Protein AF-A0A7S4PVB9-F1 (afdb_monomer)

Radius of gyration: 17.22 Å; Cα contacts (8 Å, |Δi|>4): 189; chains: 1; bounding box: 49×26×50 Å

Structure (mmCIF, N/CA/C/O backbone):
data_AF-A0A7S4PVB9-F1
#
_entry.id   AF-A0A7S4PVB9-F1
#
loop_
_atom_site.group_PDB
_atom_site.id
_atom_site.type_symbol
_atom_site.label_atom_id
_atom_site.label_alt_id
_atom_site.label_comp_id
_atom_site.label_asym_id
_atom_site.label_entity_id
_atom_site.label_seq_id
_atom_site.pdbx_PDB_ins_code
_atom_site.Cartn_x
_atom_site.Cartn_y
_atom_site.Cartn_z
_atom_site.occupancy
_atom_site.B_iso_or_equiv
_atom_site.auth_seq_id
_atom_site.auth_comp_id
_atom_site.auth_asym_id
_atom_site.auth_atom_id
_atom_site.pdbx_PDB_model_num
ATOM 1 N N . GLU A 1 1 ? 9.090 -2.262 23.159 1.00 66.94 1 GLU A N 1
ATOM 2 C CA . GLU A 1 1 ? 7.659 -2.465 22.851 1.00 66.94 1 GLU A CA 1
ATOM 3 C C . GLU A 1 1 ? 6.839 -1.479 23.671 1.00 66.94 1 GLU A C 1
ATOM 5 O O . GLU A 1 1 ? 7.289 -1.099 24.750 1.00 66.94 1 GLU A O 1
ATOM 10 N N . ALA A 1 2 ? 5.718 -0.982 23.140 1.00 75.19 2 ALA A N 1
ATOM 11 C CA . ALA A 1 2 ? 4.830 -0.106 23.904 1.00 75.19 2 ALA A CA 1
ATOM 12 C C . ALA A 1 2 ? 4.108 -0.923 24.995 1.00 75.19 2 ALA A C 1
ATOM 14 O O . ALA A 1 2 ? 3.799 -2.087 24.744 1.00 75.19 2 ALA A O 1
ATOM 15 N N . PRO A 1 3 ? 3.825 -0.360 26.186 1.00 89.56 3 PRO A N 1
ATOM 16 C CA . PRO A 1 3 ? 3.082 -1.080 27.217 1.00 89.56 3 PRO A CA 1
ATOM 17 C C . PRO A 1 3 ? 1.695 -1.497 26.713 1.00 89.56 3 PRO A C 1
ATOM 19 O O . PRO A 1 3 ? 0.979 -0.676 26.142 1.00 89.56 3 PRO A O 1
ATOM 22 N N . GLU A 1 4 ? 1.284 -2.739 26.966 1.00 87.88 4 GLU A N 1
ATOM 23 C CA . GLU A 1 4 ? -0.022 -3.256 26.526 1.00 87.88 4 GLU A CA 1
ATOM 24 C C . GLU A 1 4 ? -1.188 -2.401 27.050 1.00 87.88 4 GLU A C 1
ATOM 26 O O . GLU A 1 4 ? -2.106 -2.060 26.307 1.00 87.88 4 GLU A O 1
ATOM 31 N N . SER A 1 5 ? -1.097 -1.943 28.302 1.00 91.62 5 SER A N 1
ATOM 32 C CA . SER A 1 5 ? -2.077 -1.038 28.911 1.00 91.62 5 SER A CA 1
ATOM 33 C C . SER A 1 5 ? -2.192 0.304 28.183 1.00 91.62 5 SER A C 1
ATOM 35 O O . SER A 1 5 ? -3.280 0.871 28.098 1.00 91.62 5 SER A O 1
ATOM 37 N N . PHE A 1 6 ? -1.088 0.808 27.623 1.00 90.62 6 PHE A N 1
ATOM 38 C CA . PHE A 1 6 ? -1.096 2.022 26.812 1.00 90.62 6 PHE A CA 1
ATOM 39 C C . PHE A 1 6 ? -1.793 1.780 25.468 1.00 90.62 6 PHE A C 1
ATOM 41 O O . PHE A 1 6 ? -2.625 2.589 25.064 1.00 90.62 6 PHE A O 1
ATOM 48 N N . VAL A 1 7 ? -1.504 0.654 24.806 1.00 91.12 7 VAL A N 1
ATOM 49 C CA . VAL A 1 7 ? -2.141 0.274 23.533 1.00 91.12 7 VAL A CA 1
ATOM 50 C C . VAL A 1 7 ? -3.651 0.084 23.709 1.00 91.12 7 VAL A C 1
ATOM 52 O O . VAL A 1 7 ? -4.426 0.637 22.931 1.00 91.12 7 VAL A O 1
ATOM 55 N N . GLN A 1 8 ? -4.080 -0.615 24.763 1.00 90.50 8 GLN A N 1
ATOM 56 C CA . GLN A 1 8 ? -5.498 -0.819 25.076 1.00 90.50 8 GLN A CA 1
ATOM 57 C C . GLN A 1 8 ? -6.216 0.505 25.369 1.00 90.50 8 GLN A C 1
ATOM 59 O O . GLN A 1 8 ? -7.283 0.766 24.814 1.00 90.50 8 GLN A O 1
ATOM 64 N N . ALA A 1 9 ? -5.625 1.378 26.194 1.00 92.94 9 ALA A N 1
ATOM 65 C CA . ALA A 1 9 ? -6.212 2.683 26.495 1.00 92.94 9 ALA A CA 1
ATOM 66 C C . ALA A 1 9 ? -6.353 3.552 25.234 1.00 92.94 9 ALA A C 1
ATOM 68 O O . ALA A 1 9 ? -7.397 4.174 25.023 1.00 92.94 9 ALA A O 1
ATOM 69 N N . LEU A 1 10 ? -5.329 3.557 24.373 1.00 92.44 10 LEU A N 1
ATOM 70 C CA . LEU A 1 10 ? -5.355 4.294 23.113 1.00 92.44 10 LEU A CA 1
ATOM 71 C C . LEU A 1 10 ? -6.398 3.725 22.144 1.00 92.44 10 LEU A C 1
ATOM 73 O O . LEU A 1 10 ? -7.098 4.503 21.501 1.00 92.44 10 LEU A O 1
ATOM 77 N N . SER A 1 11 ? -6.536 2.398 22.066 1.00 93.75 11 SER A N 1
ATOM 78 C CA . SER A 1 11 ? -7.567 1.740 21.255 1.00 93.75 11 SER A CA 1
ATOM 79 C C . SER A 1 11 ? -8.979 2.155 21.669 1.00 93.75 11 SER A C 1
ATOM 81 O O . SER A 1 11 ? -9.766 2.591 20.823 1.00 93.75 11 SER A O 1
ATOM 83 N N . MET A 1 12 ? -9.300 2.078 22.966 1.00 93.38 12 MET A N 1
ATOM 84 C CA . MET A 1 12 ? -10.628 2.451 23.466 1.00 93.38 12 MET A CA 1
ATOM 85 C C . MET A 1 12 ? -10.943 3.920 23.170 1.00 93.38 12 MET A C 1
ATOM 87 O O . MET A 1 12 ? -12.024 4.239 22.670 1.00 93.38 12 MET A O 1
ATOM 91 N N . GLU A 1 13 ? -9.985 4.811 23.441 1.00 94.25 13 GLU A N 1
ATOM 92 C CA . GLU A 1 13 ? -10.142 6.247 23.213 1.00 94.25 13 GLU A CA 1
ATOM 93 C C . GLU A 1 13 ? -10.304 6.567 21.721 1.00 94.25 13 GLU A C 1
ATOM 95 O O . GLU A 1 13 ? -11.198 7.324 21.334 1.00 94.25 13 GLU A O 1
ATOM 100 N N . ALA A 1 14 ? -9.474 5.961 20.865 1.00 94.56 14 ALA A N 1
ATOM 101 C CA . ALA A 1 14 ? -9.548 6.144 19.423 1.00 94.56 14 ALA A CA 1
ATOM 102 C C . ALA A 1 14 ? -10.883 5.631 18.873 1.00 94.56 14 ALA A C 1
ATOM 104 O O . ALA A 1 14 ? -11.556 6.369 18.155 1.00 94.56 14 ALA A O 1
ATOM 105 N N . THR A 1 15 ? -11.310 4.427 19.270 1.00 94.94 15 THR A N 1
ATOM 106 C CA . THR A 1 15 ? -12.583 3.810 18.856 1.00 94.94 15 THR A CA 1
ATOM 107 C C . THR A 1 15 ? -13.780 4.700 19.194 1.00 94.94 15 THR A C 1
ATOM 109 O O . THR A 1 15 ? -14.679 4.862 18.368 1.00 94.94 15 THR A O 1
ATOM 112 N N . GLY A 1 16 ? -13.773 5.349 20.365 1.00 94.19 16 GLY A N 1
ATOM 113 C CA . GLY A 1 16 ? -14.823 6.285 20.777 1.00 94.19 16 GLY A CA 1
ATOM 114 C C . GLY A 1 16 ? -14.870 7.595 19.979 1.00 94.19 16 GLY A C 1
ATOM 115 O O . GLY A 1 16 ? -15.863 8.319 20.052 1.00 94.19 16 GLY A O 1
ATOM 116 N N . ARG A 1 17 ? -13.821 7.914 19.209 1.00 95.44 17 ARG A N 1
ATOM 117 C CA . ARG A 1 17 ? -13.668 9.203 18.515 1.00 95.44 17 ARG A CA 1
ATOM 118 C C . ARG A 1 17 ? -13.360 9.102 17.025 1.00 95.44 17 ARG A C 1
ATOM 120 O O . ARG A 1 17 ? -13.123 10.135 16.411 1.00 95.44 17 ARG A O 1
ATOM 127 N N . LEU A 1 18 ? -13.389 7.921 16.407 1.00 95.44 18 LEU A N 1
ATOM 128 C CA . LEU A 1 18 ? -12.954 7.742 15.010 1.00 95.44 18 LEU A CA 1
ATOM 129 C C . LEU A 1 18 ? -13.591 8.735 14.021 1.00 95.44 18 LEU A C 1
ATOM 131 O O . LEU A 1 18 ? -12.894 9.269 13.159 1.00 95.44 18 LEU A O 1
ATOM 135 N N . GLY A 1 19 ? -14.875 9.067 14.194 1.00 94.00 19 GLY A N 1
ATOM 136 C CA . GLY A 1 19 ? -15.575 10.032 13.338 1.00 94.00 19 GLY A CA 1
ATOM 137 C C . GLY A 1 19 ? -14.992 11.456 13.361 1.00 94.00 19 GLY A C 1
ATOM 138 O O . GLY A 1 19 ? -15.157 12.201 12.393 1.00 94.00 19 GLY A O 1
ATOM 139 N N . SER A 1 20 ? -14.269 11.842 14.421 1.00 95.44 20 SER A N 1
ATOM 140 C CA . SER A 1 20 ? -13.602 13.149 14.508 1.00 95.44 20 SER A CA 1
ATOM 141 C C . SER A 1 20 ? -12.225 13.184 13.843 1.00 95.44 20 SER A C 1
ATOM 143 O O . SER A 1 20 ? -11.637 14.257 13.722 1.00 95.44 20 SER A O 1
ATOM 145 N N . PHE A 1 21 ? -11.676 12.040 13.425 1.00 96.19 21 PHE A N 1
ATOM 146 C CA . PHE A 1 21 ? -10.362 11.994 12.789 1.00 96.19 21 PHE A CA 1
ATOM 147 C C . PHE A 1 21 ? -10.456 12.485 11.336 1.00 96.19 21 PHE A C 1
ATOM 149 O O . PHE A 1 21 ? -11.439 12.259 10.620 1.00 96.19 21 PHE A O 1
ATOM 156 N N . SER A 1 22 ? -9.401 13.153 10.868 1.00 96.25 22 SER A N 1
ATOM 157 C CA . SER A 1 22 ? -9.202 13.388 9.434 1.00 96.25 22 SER A CA 1
ATOM 158 C C . SER A 1 22 ? -8.809 12.082 8.734 1.00 96.25 22 SER A C 1
ATOM 160 O O . SER A 1 22 ? -8.322 11.153 9.384 1.00 96.25 22 SER A O 1
ATOM 162 N N . GLY A 1 23 ? -8.943 12.011 7.403 1.00 94.75 23 GLY A N 1
ATOM 163 C CA . GLY A 1 23 ? -8.443 10.856 6.645 1.00 94.75 23 GLY A CA 1
ATOM 164 C C . GLY A 1 23 ? -6.962 10.560 6.932 1.00 94.75 23 GLY A C 1
ATOM 165 O O . GLY A 1 23 ? -6.587 9.413 7.160 1.00 94.75 23 GLY A O 1
ATOM 166 N N . GLN A 1 24 ? -6.127 11.600 7.026 1.00 95.44 24 GLN A N 1
ATOM 167 C CA . GLN A 1 24 ? -4.701 11.464 7.359 1.00 95.44 24 GLN A CA 1
ATOM 168 C C . GLN A 1 24 ? -4.462 10.954 8.787 1.00 95.44 24 GLN A C 1
ATOM 170 O O . GLN A 1 24 ? -3.554 1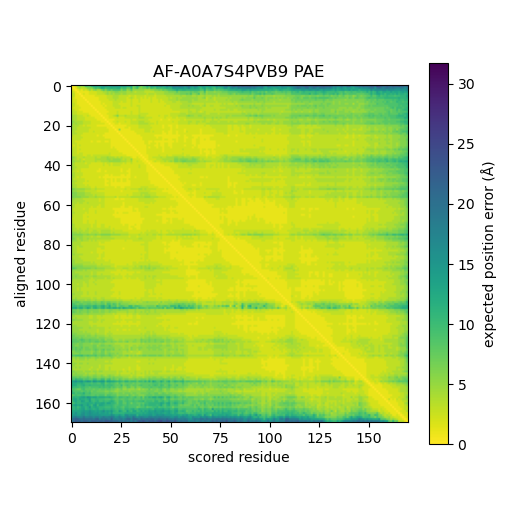0.150 9.011 1.00 95.44 24 GLN A O 1
ATOM 175 N N . GLY A 1 25 ? -5.295 11.380 9.742 1.00 96.12 25 GLY A N 1
ATOM 176 C CA . GLY A 1 25 ? -5.267 10.866 11.111 1.00 96.12 25 GLY A CA 1
ATOM 177 C C . GLY A 1 25 ? -5.570 9.369 11.158 1.00 96.12 25 GLY A C 1
ATOM 178 O O . GLY A 1 25 ? -4.834 8.614 11.786 1.00 96.12 25 GLY A O 1
ATOM 179 N N . LEU A 1 26 ? -6.595 8.925 10.427 1.00 97.12 26 LEU A N 1
ATOM 180 C CA . LEU A 1 26 ? -6.961 7.508 10.325 1.00 97.12 26 LEU A CA 1
ATOM 181 C C . LEU A 1 26 ? -5.892 6.672 9.604 1.00 97.12 26 LEU A C 1
ATOM 183 O O . LEU A 1 26 ? -5.588 5.562 10.032 1.00 97.12 26 LEU A O 1
ATOM 187 N N . SER A 1 27 ? -5.288 7.211 8.539 1.00 97.38 27 SER A N 1
ATOM 188 C CA . SER A 1 27 ? -4.178 6.566 7.823 1.00 97.38 27 SER A CA 1
ATOM 189 C C . SER A 1 27 ? -2.966 6.355 8.735 1.00 97.38 27 SER A C 1
ATOM 191 O O . SER A 1 27 ? -2.404 5.262 8.783 1.00 97.38 27 SER A O 1
ATOM 193 N N . SER A 1 28 ? -2.606 7.376 9.518 1.00 96.50 28 SER A N 1
ATOM 194 C CA . SER A 1 28 ? -1.531 7.278 10.513 1.00 96.50 28 SER A CA 1
ATOM 195 C C . SER A 1 28 ? -1.854 6.258 11.608 1.00 96.50 28 SER A C 1
ATOM 197 O O . SER A 1 28 ? -0.976 5.505 12.020 1.00 96.50 28 SER A O 1
ATOM 199 N N . LEU A 1 29 ? -3.114 6.206 12.052 1.00 96.00 29 LEU A N 1
ATOM 200 C CA . LEU A 1 29 ? -3.568 5.288 13.093 1.00 96.00 29 LEU A CA 1
ATOM 201 C C . LEU A 1 29 ? -3.457 3.821 12.654 1.00 96.00 29 LEU A C 1
ATOM 203 O O . LEU A 1 29 ? -2.833 3.024 13.351 1.00 96.00 29 LEU A O 1
ATOM 207 N N . VAL A 1 30 ? -3.991 3.468 11.477 1.00 96.31 30 VAL A N 1
ATOM 208 C CA . VAL A 1 30 ? -3.904 2.086 10.969 1.00 96.31 30 VAL A CA 1
ATOM 209 C C . VAL A 1 30 ? -2.458 1.684 10.666 1.00 96.31 30 VAL A C 1
ATOM 211 O O . VAL A 1 30 ? -2.059 0.556 10.945 1.00 96.31 30 VAL A O 1
ATOM 214 N N . TRP A 1 31 ? -1.639 2.617 10.169 1.00 96.38 31 TRP A N 1
ATOM 215 C CA . TRP A 1 31 ? -0.211 2.383 9.954 1.00 96.38 31 TRP A CA 1
ATOM 216 C C . TRP A 1 31 ? 0.535 2.105 11.265 1.00 96.38 31 TRP A C 1
ATOM 218 O O . TRP A 1 31 ? 1.370 1.200 11.314 1.00 96.38 31 TRP A O 1
ATOM 228 N N . ALA A 1 32 ? 0.219 2.839 12.336 1.00 95.12 32 ALA A N 1
ATOM 229 C CA . ALA A 1 32 ? 0.811 2.618 13.650 1.00 95.12 32 ALA A CA 1
ATOM 230 C C . ALA A 1 32 ? 0.442 1.235 14.211 1.00 95.12 32 ALA A C 1
ATOM 232 O O . ALA A 1 32 ? 1.332 0.518 14.661 1.00 95.12 32 ALA A O 1
ATOM 233 N N . TRP A 1 33 ? -0.827 0.822 14.112 1.00 94.38 33 TRP A N 1
ATOM 234 C CA . TRP A 1 33 ? -1.267 -0.514 14.546 1.00 94.38 33 TRP A CA 1
ATOM 235 C C . TRP A 1 33 ? -0.582 -1.636 13.767 1.00 94.38 33 TRP A C 1
ATOM 237 O O . TRP A 1 33 ? -0.071 -2.581 14.366 1.00 94.38 33 TRP A O 1
ATOM 247 N N . ALA A 1 34 ? -0.482 -1.487 12.443 1.00 95.19 34 ALA A N 1
ATOM 248 C CA . ALA A 1 34 ? 0.256 -2.416 11.594 1.00 95.19 34 ALA A CA 1
ATOM 249 C C . ALA A 1 34 ? 1.744 -2.492 11.968 1.00 95.19 34 ALA A C 1
ATOM 251 O O . ALA A 1 34 ? 2.314 -3.576 12.035 1.00 95.19 34 ALA A O 1
ATOM 252 N N . THR A 1 35 ? 2.374 -1.350 12.254 1.00 95.00 35 THR A N 1
ATOM 253 C CA . THR A 1 35 ? 3.795 -1.288 12.634 1.00 95.00 35 THR A CA 1
ATOM 254 C C . THR A 1 35 ? 4.050 -1.925 13.997 1.00 95.00 35 THR A C 1
ATOM 256 O O . THR A 1 35 ? 5.059 -2.600 14.184 1.00 95.00 35 THR A O 1
ATOM 259 N N . LEU A 1 36 ? 3.130 -1.736 14.944 1.00 92.38 36 LEU A N 1
ATOM 260 C CA . LEU A 1 36 ? 3.203 -2.335 16.275 1.00 92.38 36 LEU A CA 1
ATOM 261 C C . LEU A 1 36 ? 2.796 -3.817 16.291 1.00 92.38 36 LEU A C 1
ATOM 263 O O . LEU A 1 36 ? 2.957 -4.455 17.325 1.00 92.38 36 LEU A O 1
ATOM 267 N N . SER A 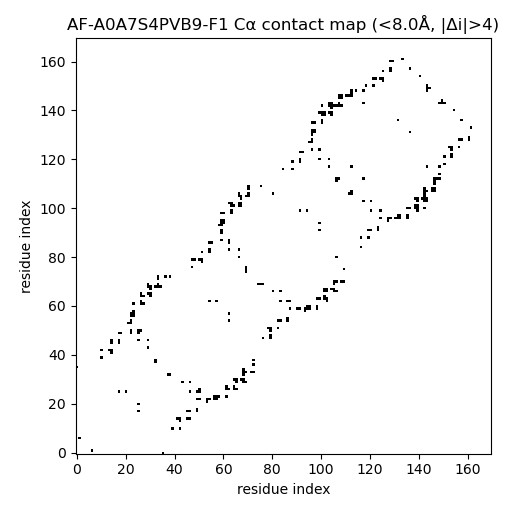1 37 ? 2.300 -4.365 15.172 1.00 90.69 37 SER A N 1
ATOM 268 C CA . SER A 1 37 ? 1.770 -5.736 15.078 1.00 90.69 37 SER A CA 1
ATOM 269 C C . SER A 1 37 ? 0.702 -6.029 16.140 1.00 90.69 37 SER A C 1
ATOM 271 O O . SER A 1 37 ? 0.656 -7.116 16.712 1.00 90.69 37 SER A O 1
ATOM 273 N N . VAL A 1 38 ? -0.138 -5.030 16.428 1.00 88.94 38 VAL A N 1
ATOM 274 C CA . VAL A 1 38 ? -1.233 -5.149 17.394 1.00 88.94 38 VAL A CA 1
ATOM 275 C C . VAL A 1 38 ? -2.458 -5.690 16.673 1.00 88.94 38 VAL A C 1
ATOM 277 O O . VAL A 1 38 ? -2.971 -5.046 15.756 1.00 88.94 38 VAL A O 1
ATOM 280 N N . ASP A 1 39 ? -2.937 -6.848 17.120 1.00 88.69 39 ASP A N 1
ATOM 281 C CA . ASP A 1 39 ? -4.221 -7.389 16.685 1.00 88.69 39 ASP A CA 1
ATOM 282 C C . ASP A 1 39 ? -5.359 -6.707 17.456 1.00 88.69 39 ASP A C 1
ATOM 284 O O . ASP A 1 39 ? -5.530 -6.898 18.660 1.00 88.69 39 ASP A O 1
ATOM 288 N N . ASP A 1 40 ? -6.104 -5.852 16.758 1.00 91.88 40 ASP A N 1
ATOM 289 C CA . ASP A 1 40 ? -7.246 -5.119 17.299 1.00 91.88 40 ASP A CA 1
ATOM 290 C C . ASP A 1 40 ? -8.365 -5.041 16.251 1.00 91.88 40 ASP A C 1
ATOM 292 O O . ASP A 1 40 ? -8.499 -4.046 15.521 1.00 91.88 40 ASP A O 1
ATOM 296 N N . PRO A 1 41 ? -9.180 -6.104 16.137 1.00 91.62 41 PRO A N 1
ATOM 297 C CA . PRO A 1 41 ? -10.220 -6.182 15.119 1.00 91.62 41 PRO A CA 1
ATOM 298 C C . PRO A 1 41 ? -11.285 -5.089 15.261 1.00 91.62 41 PRO A C 1
ATOM 300 O O . PRO A 1 41 ? -11.867 -4.659 14.262 1.00 91.62 41 PRO A O 1
ATOM 303 N N . GLN A 1 42 ? -11.550 -4.624 16.488 1.00 91.81 42 GLN A N 1
ATOM 304 C CA . GLN A 1 42 ? -12.565 -3.607 16.750 1.00 91.81 42 GLN A CA 1
ATOM 305 C C . GLN A 1 42 ? -12.110 -2.241 16.237 1.00 91.81 42 GLN A C 1
ATOM 307 O O . GLN A 1 42 ? -12.850 -1.596 15.484 1.00 91.81 42 GLN A O 1
ATOM 312 N N . LEU A 1 43 ? -10.887 -1.826 16.585 1.00 94.31 43 LEU A N 1
ATOM 313 C CA . LEU A 1 43 ? -10.315 -0.593 16.063 1.00 94.31 43 LEU A CA 1
ATOM 314 C C . LEU A 1 43 ? -10.160 -0.677 14.544 1.00 94.31 43 LEU A C 1
ATOM 316 O O . LEU A 1 43 ? -10.566 0.249 13.842 1.00 94.31 43 LEU A O 1
ATOM 320 N N . LEU A 1 44 ? -9.632 -1.789 14.022 1.00 95.31 44 LEU A N 1
ATOM 321 C CA . LEU A 1 44 ? -9.425 -1.966 12.585 1.00 95.31 44 LEU A CA 1
ATOM 322 C C . LEU A 1 44 ? -10.747 -1.861 11.810 1.00 95.31 44 LEU A C 1
ATOM 324 O O . LEU A 1 44 ? -10.822 -1.127 10.825 1.00 95.31 44 LEU A O 1
ATOM 328 N N . SER A 1 45 ? -11.816 -2.516 12.273 1.00 93.94 45 SER A N 1
ATOM 329 C CA . SER A 1 45 ? -13.148 -2.427 11.653 1.00 93.94 45 SER A CA 1
ATOM 330 C C . SER A 1 45 ? -13.714 -1.001 11.674 1.00 93.94 45 SER A C 1
ATOM 332 O O . SER A 1 45 ? -14.316 -0.540 10.700 1.00 93.94 45 SER A O 1
ATOM 334 N N . GLY A 1 46 ? -13.505 -0.267 12.770 1.00 95.56 46 GLY A N 1
ATOM 335 C CA . GLY A 1 46 ? -13.917 1.131 12.866 1.00 95.56 46 GLY A CA 1
ATOM 336 C C . GLY A 1 46 ? -13.126 2.036 11.918 1.00 95.56 46 GLY A C 1
ATOM 337 O O . GLY A 1 46 ? -13.707 2.830 11.176 1.00 95.56 46 GLY A O 1
ATOM 338 N N . VAL A 1 47 ? -11.799 1.903 11.914 1.00 96.50 47 VAL A N 1
ATOM 339 C CA . VAL A 1 47 ? -10.897 2.741 11.112 1.00 96.50 47 VAL A CA 1
ATOM 340 C C . VAL A 1 47 ? -11.119 2.513 9.622 1.00 96.50 47 VAL A C 1
ATOM 342 O O . VAL A 1 47 ? -11.215 3.477 8.866 1.00 96.50 47 VAL A O 1
ATOM 345 N N . THR A 1 48 ? -11.253 1.258 9.193 1.00 95.75 48 THR A N 1
ATOM 346 C CA . THR A 1 48 ? -11.519 0.909 7.788 1.00 95.75 48 THR A CA 1
ATOM 347 C C . THR A 1 48 ? -12.845 1.488 7.291 1.00 95.75 48 THR A C 1
ATOM 349 O O . THR A 1 48 ? -12.898 2.070 6.203 1.00 95.75 48 THR A O 1
ATOM 352 N N . ARG A 1 49 ? -13.899 1.437 8.117 1.00 96.00 49 ARG A N 1
ATOM 353 C CA . ARG A 1 49 ? -15.201 2.049 7.817 1.00 96.00 49 ARG A CA 1
ATOM 354 C C . ARG A 1 49 ? -15.107 3.560 7.619 1.00 96.00 49 ARG A C 1
ATOM 356 O O . ARG A 1 49 ? -15.649 4.075 6.642 1.00 96.00 49 ARG A O 1
ATOM 363 N N . GLU A 1 50 ? -14.426 4.265 8.517 1.00 97.31 50 GLU A N 1
ATOM 364 C CA . GLU A 1 50 ? -14.257 5.719 8.408 1.00 97.31 50 GLU A CA 1
ATOM 365 C C . GLU A 1 50 ? -13.359 6.103 7.221 1.00 97.31 50 GLU A C 1
ATOM 367 O O . GLU A 1 50 ? -13.662 7.037 6.472 1.00 97.31 50 GLU A O 1
ATOM 372 N N . LEU A 1 51 ? -12.285 5.340 6.981 1.00 97.44 51 LEU A N 1
ATOM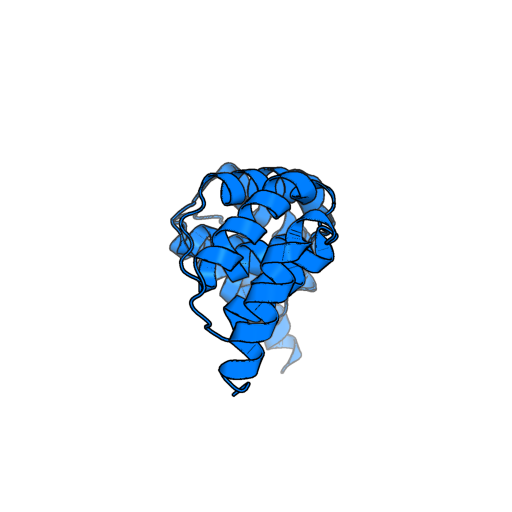 373 C CA . LEU A 1 51 ? -11.410 5.522 5.823 1.00 97.44 51 LEU A CA 1
ATOM 374 C C . LEU A 1 51 ? -12.166 5.357 4.507 1.00 97.44 51 LEU A C 1
ATOM 376 O O . LEU A 1 51 ? -11.932 6.138 3.589 1.00 97.44 51 LEU A O 1
ATOM 380 N N . ALA A 1 52 ? -13.112 4.420 4.410 1.00 96.31 52 ALA A N 1
ATOM 381 C CA . ALA A 1 52 ? -13.933 4.262 3.211 1.00 96.31 52 ALA A CA 1
ATOM 382 C C . ALA A 1 52 ? -14.716 5.545 2.857 1.00 96.31 52 ALA A C 1
ATOM 384 O O . ALA A 1 52 ? -14.890 5.850 1.678 1.00 96.31 52 ALA A O 1
ATOM 385 N N . GLY A 1 53 ? -15.149 6.326 3.856 1.00 96.00 53 GLY A N 1
ATOM 386 C CA . GLY A 1 53 ? -15.816 7.620 3.651 1.00 96.00 53 GLY A CA 1
ATOM 387 C C . GLY A 1 53 ? -14.862 8.788 3.361 1.00 96.00 53 GLY A C 1
ATOM 388 O O . GLY A 1 53 ? -15.261 9.774 2.738 1.00 96.00 53 GLY A O 1
ATOM 389 N N . LYS A 1 54 ? -13.598 8.677 3.786 1.00 97.06 54 LYS A N 1
ATOM 390 C CA . LYS A 1 54 ? -12.593 9.756 3.741 1.00 97.06 54 LYS A CA 1
ATOM 391 C C . LYS A 1 54 ? -11.448 9.502 2.755 1.00 97.06 54 LYS A C 1
ATOM 393 O O . LYS A 1 54 ? -10.588 10.362 2.593 1.00 97.06 54 LYS A O 1
ATOM 398 N N . ALA A 1 55 ? -11.432 8.375 2.043 1.00 95.62 55 ALA A N 1
ATOM 399 C CA . ALA A 1 55 ? -10.332 7.983 1.154 1.00 95.62 55 ALA A CA 1
ATOM 400 C C . ALA A 1 55 ? -10.006 9.031 0.077 1.00 95.62 55 ALA A C 1
ATOM 402 O O . ALA A 1 55 ? -8.845 9.226 -0.281 1.00 95.62 55 ALA A O 1
ATOM 403 N N . ARG A 1 56 ? -11.017 9.770 -0.396 1.00 96.00 56 ARG A N 1
ATOM 404 C CA . ARG A 1 56 ? -10.837 10.877 -1.349 1.00 96.00 56 ARG A CA 1
ATOM 405 C C . ARG A 1 56 ? -9.923 11.993 -0.828 1.00 96.00 56 ARG A C 1
ATOM 407 O O . ARG A 1 56 ? -9.243 12.621 -1.633 1.00 96.00 56 ARG A O 1
ATOM 414 N N . GLU A 1 57 ? -9.895 12.206 0.489 1.00 94.69 57 GLU A N 1
ATOM 415 C CA . GLU A 1 57 ? -9.097 13.225 1.189 1.00 94.69 57 GLU A CA 1
ATOM 416 C C . GLU A 1 57 ? -7.644 12.779 1.400 1.00 94.69 57 GLU A C 1
ATOM 418 O O . GLU A 1 57 ? -6.783 13.586 1.755 1.00 94.69 57 GLU A O 1
ATOM 423 N N . LEU A 1 58 ? -7.358 11.488 1.206 1.00 97.56 58 LEU A N 1
ATOM 424 C CA . LEU A 1 58 ? -6.012 10.964 1.353 1.00 97.56 58 LEU A CA 1
ATOM 425 C C . LEU A 1 58 ? -5.114 11.447 0.213 1.00 97.56 58 LEU A C 1
ATOM 427 O O . LEU A 1 58 ? -5.476 11.450 -0.967 1.00 97.56 58 LEU A O 1
ATOM 431 N N . SER A 1 59 ? -3.897 11.808 0.604 1.00 97.62 59 SER A N 1
ATOM 432 C CA . SER A 1 59 ? -2.759 11.981 -0.290 1.00 97.62 59 SER A CA 1
ATOM 433 C C . SER A 1 59 ? -2.324 10.631 -0.866 1.00 97.62 59 SER A C 1
ATOM 435 O O . SER A 1 59 ? -2.707 9.574 -0.360 1.00 97.62 59 SER A O 1
ATOM 437 N N . ALA A 1 60 ? -1.469 10.662 -1.889 1.00 97.44 60 ALA A N 1
ATOM 438 C CA . ALA A 1 60 ? -0.829 9.464 -2.429 1.00 97.44 60 ALA A CA 1
ATOM 439 C C . ALA A 1 60 ? -0.128 8.635 -1.334 1.00 97.44 60 ALA A C 1
ATOM 441 O O . ALA A 1 60 ? -0.388 7.441 -1.187 1.00 97.44 60 ALA A O 1
ATOM 442 N N . GLN A 1 61 ? 0.657 9.300 -0.481 1.00 97.00 61 GLN A N 1
ATOM 443 C CA . GLN A 1 61 ? 1.282 8.678 0.684 1.00 97.00 61 GLN A CA 1
ATOM 444 C C . GLN A 1 61 ? 0.255 8.061 1.645 1.00 97.00 61 GLN A C 1
ATOM 446 O O . GLN A 1 61 ? 0.443 6.940 2.106 1.00 97.00 61 GLN A O 1
ATOM 451 N N . GLY A 1 62 ? -0.846 8.764 1.933 1.00 97.94 62 GLY A N 1
ATOM 452 C CA . GLY A 1 62 ? -1.901 8.259 2.813 1.00 97.94 62 GLY A CA 1
ATOM 453 C C . GLY A 1 62 ? -2.545 6.982 2.267 1.00 97.94 62 GLY A C 1
ATOM 454 O O . GLY A 1 62 ? -2.714 6.016 3.008 1.00 97.94 62 GLY A O 1
ATOM 455 N N . LEU A 1 63 ? -2.834 6.939 0.963 1.00 98.31 63 LEU A N 1
ATOM 456 C CA . LEU A 1 63 ? -3.333 5.738 0.283 1.00 98.31 63 LEU A CA 1
ATOM 457 C C . LEU A 1 63 ? -2.318 4.589 0.342 1.00 98.31 63 LEU A C 1
ATOM 459 O O . LEU A 1 63 ? -2.694 3.459 0.650 1.00 98.31 63 LEU A O 1
ATOM 463 N N . ALA A 1 64 ? -1.035 4.877 0.104 1.00 97.69 64 ALA A N 1
ATOM 464 C CA . ALA A 1 64 ? 0.036 3.888 0.194 1.00 97.69 64 ALA A CA 1
ATOM 465 C C . ALA A 1 64 ? 0.193 3.309 1.604 1.00 97.69 64 ALA A C 1
ATOM 467 O O . ALA A 1 64 ? 0.360 2.097 1.750 1.00 97.69 64 ALA A O 1
ATOM 468 N N . ASN A 1 65 ? 0.097 4.156 2.630 1.00 97.88 65 ASN A N 1
ATOM 469 C CA . ASN A 1 65 ? 0.167 3.747 4.028 1.00 97.88 65 ASN A CA 1
ATOM 470 C C . ASN A 1 65 ? -1.016 2.861 4.416 1.00 97.88 65 ASN A C 1
ATOM 472 O O . ASN A 1 65 ? -0.805 1.833 5.052 1.00 97.88 65 ASN A O 1
ATOM 476 N N . VAL A 1 66 ? -2.241 3.221 4.011 1.00 98.00 66 VAL A N 1
ATOM 477 C CA . VAL A 1 66 ? -3.424 2.393 4.290 1.00 98.00 66 VAL A CA 1
ATOM 478 C C . VAL A 1 66 ? -3.300 1.049 3.576 1.00 98.00 66 VAL A C 1
ATOM 480 O O . VAL A 1 66 ? -3.436 0.021 4.226 1.00 98.00 66 VAL A O 1
ATOM 483 N N . ALA A 1 67 ? -2.978 1.030 2.278 1.00 97.38 67 ALA A N 1
ATOM 484 C CA . ALA A 1 67 ? -2.813 -0.218 1.529 1.00 97.38 67 ALA A CA 1
ATOM 485 C C . ALA A 1 67 ? -1.775 -1.139 2.186 1.00 97.38 67 ALA A C 1
ATOM 487 O O . ALA A 1 67 ? -2.039 -2.320 2.408 1.00 97.38 67 ALA A O 1
ATOM 488 N N . TRP A 1 68 ? -0.613 -0.585 2.546 1.00 96.81 68 TRP A N 1
ATOM 489 C CA . TRP A 1 68 ? 0.431 -1.326 3.245 1.00 96.81 68 TRP A CA 1
ATOM 490 C C . TRP A 1 68 ? -0.042 -1.844 4.605 1.00 96.81 68 TRP A C 1
ATOM 492 O O . TRP A 1 68 ? 0.178 -3.009 4.912 1.00 96.81 68 TRP A O 1
ATOM 502 N N . ALA A 1 69 ? -0.723 -1.018 5.401 1.00 97.00 69 ALA A N 1
ATOM 503 C CA . ALA A 1 69 ? -1.201 -1.411 6.722 1.00 97.00 69 ALA A CA 1
ATOM 504 C C . ALA A 1 69 ? -2.222 -2.556 6.645 1.00 97.00 69 ALA A C 1
ATOM 506 O O . ALA A 1 69 ? -2.100 -3.523 7.391 1.00 97.00 69 ALA A O 1
ATOM 507 N N . LEU A 1 70 ? -3.165 -2.498 5.698 1.00 95.19 70 LEU A N 1
ATOM 508 C CA . LEU A 1 70 ? -4.120 -3.585 5.444 1.00 95.19 70 LEU A CA 1
ATOM 509 C C . LEU A 1 70 ? -3.416 -4.870 4.993 1.00 95.19 70 LEU A C 1
ATOM 511 O O . LEU A 1 70 ? -3.799 -5.962 5.399 1.00 95.19 70 LEU A O 1
ATOM 515 N N . ALA A 1 71 ? -2.366 -4.751 4.177 1.00 94.25 71 ALA A N 1
ATOM 516 C CA . ALA A 1 71 ? -1.554 -5.892 3.766 1.00 94.25 71 ALA A CA 1
ATOM 517 C C . ALA A 1 71 ? -0.747 -6.502 4.921 1.00 94.25 71 ALA A C 1
ATOM 519 O O . ALA A 1 71 ? -0.590 -7.718 4.993 1.00 94.25 71 ALA A O 1
ATOM 520 N N . THR A 1 72 ? -0.234 -5.670 5.823 1.00 94.75 72 THR A N 1
ATOM 521 C CA . THR A 1 72 ? 0.541 -6.103 6.991 1.00 94.75 72 THR A CA 1
ATOM 522 C C . THR A 1 72 ? -0.339 -6.766 8.046 1.00 94.75 72 THR A C 1
ATOM 524 O O . THR A 1 72 ? 0.061 -7.792 8.584 1.00 94.75 72 THR A O 1
ATOM 527 N N . LEU A 1 73 ? -1.531 -6.219 8.294 1.00 93.56 73 LEU A N 1
ATOM 528 C CA . LEU A 1 73 ? -2.520 -6.744 9.244 1.00 93.56 73 LEU A CA 1
ATOM 529 C C . LEU A 1 73 ? -3.369 -7.894 8.674 1.00 93.56 73 LEU A C 1
ATOM 531 O O . LEU A 1 73 ? -4.340 -8.290 9.305 1.00 93.56 73 LEU A O 1
ATOM 535 N N . ASP A 1 74 ? -3.046 -8.380 7.472 1.00 92.25 74 ASP A N 1
ATOM 536 C CA . ASP A 1 74 ? -3.789 -9.436 6.770 1.00 92.25 74 ASP A CA 1
ATOM 537 C C . ASP A 1 74 ? -5.304 -9.162 6.660 1.00 92.25 74 ASP A C 1
ATOM 539 O O . ASP A 1 74 ? -6.152 -10.042 6.760 1.00 92.25 74 ASP A O 1
ATOM 543 N N . SER A 1 75 ? -5.663 -7.890 6.472 1.00 91.75 75 SER A N 1
ATOM 544 C CA . SER A 1 75 ? -7.057 -7.461 6.421 1.00 91.75 75 SER A CA 1
ATOM 545 C C . SER A 1 75 ? -7.704 -7.820 5.084 1.00 91.75 75 SER A C 1
ATOM 547 O O . SER A 1 75 ? -7.264 -7.372 4.025 1.00 91.75 75 SER A O 1
ATOM 549 N N . GLU A 1 76 ? -8.824 -8.540 5.134 1.00 90.38 76 GLU A N 1
ATOM 550 C CA . GLU A 1 76 ? -9.599 -8.929 3.950 1.00 90.38 76 GLU A CA 1
ATOM 551 C C . GLU A 1 76 ? -10.626 -7.872 3.484 1.00 90.38 76 GLU A C 1
ATOM 553 O O . GLU A 1 76 ? -11.517 -8.196 2.691 1.00 90.38 76 GLU A O 1
ATOM 558 N N . ASP A 1 77 ? -10.536 -6.607 3.932 1.00 93.25 77 ASP A N 1
ATOM 559 C CA . ASP A 1 77 ? -11.504 -5.552 3.576 1.00 93.25 77 ASP A CA 1
ATOM 560 C C . ASP A 1 77 ? -11.459 -5.196 2.077 1.00 93.25 77 ASP A C 1
ATOM 562 O O . ASP A 1 77 ? -10.850 -4.227 1.614 1.00 93.25 77 ASP A O 1
ATOM 566 N N . THR A 1 78 ? -12.168 -6.010 1.299 1.00 92.94 78 THR A N 1
ATOM 567 C CA . THR A 1 78 ? -12.286 -5.914 -0.153 1.00 92.94 78 THR A CA 1
ATOM 568 C C . THR A 1 78 ? -12.860 -4.575 -0.581 1.00 92.94 78 THR A C 1
ATOM 570 O O . THR A 1 78 ? -12.442 -4.026 -1.601 1.00 92.94 78 THR A O 1
ATOM 573 N N . ARG A 1 79 ? -13.795 -4.024 0.197 1.00 95.12 79 ARG A N 1
ATOM 574 C CA . ARG A 1 79 ? -14.425 -2.748 -0.127 1.00 95.12 79 ARG A CA 1
ATOM 575 C C . ARG A 1 79 ? -13.408 -1.619 -0.027 1.00 95.12 79 ARG A C 1
ATOM 577 O O . ARG A 1 79 ? -13.346 -0.793 -0.937 1.00 95.12 79 ARG A O 1
ATOM 584 N N . LEU A 1 80 ? -12.612 -1.581 1.039 1.00 96.25 80 LEU A N 1
ATOM 585 C CA . LEU A 1 80 ? -11.606 -0.540 1.204 1.00 96.25 80 LEU A CA 1
ATOM 586 C C . LEU A 1 80 ? -10.484 -0.664 0.165 1.00 96.25 80 LEU A C 1
ATOM 588 O O . LEU A 1 80 ? -10.083 0.355 -0.393 1.00 96.25 80 LEU A O 1
ATOM 592 N N . PHE A 1 81 ? -10.047 -1.880 -0.181 1.00 96.38 81 PHE A N 1
ATOM 593 C CA . PHE A 1 81 ? -9.095 -2.080 -1.282 1.00 96.38 81 PHE A CA 1
ATOM 594 C C . PHE A 1 81 ? -9.610 -1.518 -2.614 1.00 96.38 81 PHE A C 1
ATOM 596 O O . PHE A 1 81 ? -8.877 -0.794 -3.285 1.00 96.38 81 PHE A O 1
ATOM 603 N N . LEU A 1 82 ? -10.873 -1.772 -2.975 1.00 96.44 82 LEU A N 1
ATOM 604 C CA . LEU A 1 82 ? -11.472 -1.219 -4.198 1.00 96.44 82 LEU A CA 1
ATOM 605 C C . LEU A 1 82 ? -11.532 0.315 -4.178 1.00 96.44 82 LEU A C 1
ATOM 607 O O . LEU A 1 82 ? -11.288 0.964 -5.194 1.00 96.44 82 LEU A O 1
ATOM 611 N N . ILE A 1 83 ? -11.835 0.911 -3.024 1.00 97.75 83 ILE A N 1
ATOM 612 C CA . ILE A 1 83 ? -11.849 2.370 -2.870 1.00 97.75 83 ILE A CA 1
ATOM 613 C C . ILE A 1 83 ? -10.432 2.939 -3.020 1.00 97.75 83 ILE A C 1
ATOM 615 O O . ILE A 1 83 ? -10.244 3.933 -3.721 1.00 97.75 83 ILE A O 1
ATOM 619 N N . ILE A 1 84 ? -9.429 2.305 -2.404 1.00 97.75 84 ILE A N 1
ATOM 620 C CA . ILE A 1 84 ? -8.024 2.710 -2.536 1.00 97.75 84 ILE A CA 1
ATOM 621 C C . ILE A 1 84 ? -7.579 2.617 -3.992 1.00 97.75 84 ILE A C 1
ATOM 623 O O . ILE A 1 84 ? -6.941 3.545 -4.471 1.00 97.75 84 ILE A O 1
ATOM 627 N N . GLU A 1 85 ? -7.934 1.546 -4.703 1.00 97.62 85 GLU A N 1
ATOM 628 C CA . GLU A 1 85 ? -7.628 1.373 -6.126 1.00 97.62 85 GLU A CA 1
ATOM 629 C C . GLU A 1 85 ? -8.175 2.540 -6.959 1.00 97.62 85 GLU A C 1
ATOM 631 O O . GLU A 1 85 ? -7.431 3.203 -7.684 1.00 97.62 85 GLU A O 1
ATOM 636 N N . GLN A 1 86 ? -9.463 2.854 -6.795 1.00 97.81 86 GLN A N 1
ATOM 637 C CA . GLN A 1 86 ? -10.122 3.947 -7.513 1.00 97.81 86 GLN A CA 1
ATOM 638 C C . GLN A 1 86 ? -9.506 5.313 -7.199 1.00 97.81 86 GLN A C 1
ATOM 640 O O . GLN A 1 86 ? -9.330 6.140 -8.095 1.00 97.81 86 GLN A O 1
ATOM 645 N N . GLU A 1 87 ? -9.184 5.577 -5.933 1.00 98.19 87 GLU A N 1
ATOM 646 C CA . GLU A 1 87 ? -8.570 6.840 -5.527 1.00 98.19 87 GLU A CA 1
ATOM 647 C C . GLU A 1 87 ? -7.097 6.935 -5.937 1.00 98.19 87 GLU A C 1
ATOM 649 O O . GLU A 1 87 ? -6.639 8.017 -6.307 1.00 98.19 87 GLU A O 1
ATOM 654 N N . ALA A 1 88 ? -6.368 5.818 -5.936 1.00 98.00 88 ALA A N 1
ATOM 655 C CA . ALA A 1 88 ? -4.993 5.749 -6.407 1.00 98.00 88 ALA A CA 1
ATOM 656 C C . ALA A 1 88 ? -4.921 6.024 -7.910 1.00 98.00 88 ALA A C 1
ATOM 658 O O . ALA A 1 88 ? -4.116 6.857 -8.319 1.00 98.00 88 ALA A O 1
ATOM 659 N N . LEU A 1 89 ? -5.810 5.429 -8.718 1.00 98.00 89 LEU A N 1
ATOM 660 C CA . LEU A 1 89 ? -5.903 5.676 -10.165 1.00 98.00 89 LEU A CA 1
ATOM 661 C C . LEU A 1 89 ? -6.050 7.167 -10.503 1.00 98.00 89 LEU A C 1
ATOM 663 O O . LEU A 1 89 ? -5.403 7.660 -11.426 1.00 98.00 89 LEU A O 1
ATOM 667 N N . LYS A 1 90 ? -6.841 7.911 -9.720 1.00 97.88 90 LYS A N 1
ATOM 668 C CA . LYS A 1 90 ? -7.028 9.365 -9.888 1.00 97.88 90 LYS A CA 1
ATOM 669 C C . LYS A 1 90 ? -5.790 10.183 -9.513 1.00 97.88 90 LYS A C 1
ATOM 671 O O . LYS A 1 90 ? -5.666 11.328 -9.936 1.00 97.88 90 LYS A O 1
ATOM 676 N N . LYS A 1 91 ? -4.900 9.620 -8.692 1.00 97.88 91 LYS A N 1
ATOM 677 C CA . LYS A 1 91 ? -3.779 10.322 -8.054 1.00 97.88 91 LYS A CA 1
ATOM 678 C C . LYS A 1 91 ? -2.407 9.783 -8.465 1.00 97.88 91 LYS A C 1
ATOM 680 O O . LYS A 1 91 ? -1.422 10.255 -7.915 1.00 97.88 91 LYS A O 1
ATOM 685 N N . LEU A 1 92 ? -2.304 8.856 -9.425 1.00 96.19 92 LEU A N 1
ATOM 686 C CA . LEU A 1 92 ? -1.045 8.180 -9.799 1.00 96.19 92 LEU A CA 1
ATOM 687 C C . LEU A 1 92 ? 0.133 9.134 -10.049 1.00 96.19 92 LEU A C 1
ATOM 689 O O . LEU A 1 92 ? 1.244 8.853 -9.614 1.00 96.19 92 LEU A O 1
ATOM 693 N N . GLY A 1 93 ? -0.108 10.281 -10.691 1.00 94.94 93 GLY A N 1
ATOM 694 C CA . GLY A 1 93 ? 0.931 11.291 -10.940 1.00 94.94 93 GLY A CA 1
ATOM 695 C C . GLY A 1 93 ? 1.442 12.018 -9.687 1.00 94.94 93 GLY A C 1
ATOM 696 O O . GLY A 1 93 ? 2.432 12.732 -9.767 1.00 94.94 93 GLY A O 1
ATOM 697 N N . MET A 1 94 ? 0.776 11.852 -8.543 1.00 97.12 94 MET A N 1
ATOM 698 C CA . MET A 1 94 ? 1.155 12.430 -7.250 1.00 97.12 94 MET A CA 1
ATOM 699 C C . MET A 1 94 ? 1.913 11.438 -6.360 1.00 97.12 94 MET A C 1
ATOM 701 O O . MET A 1 94 ? 2.426 11.843 -5.318 1.00 97.12 94 MET A O 1
ATOM 705 N N . PHE A 1 95 ? 1.947 10.152 -6.725 1.00 97.81 95 PHE A N 1
ATOM 706 C CA . PHE A 1 95 ? 2.700 9.150 -5.979 1.00 97.81 95 PHE A CA 1
ATOM 707 C C . PHE A 1 95 ? 4.185 9.312 -6.241 1.00 97.81 95 PHE A C 1
ATOM 709 O O . PHE A 1 95 ? 4.607 9.414 -7.392 1.00 97.81 95 PHE A O 1
ATOM 716 N N . LYS A 1 96 ? 4.969 9.236 -5.168 1.00 96.75 96 LYS A N 1
ATOM 717 C CA . LYS A 1 96 ? 6.414 9.035 -5.267 1.00 96.75 96 LYS A CA 1
ATOM 718 C C . LYS A 1 96 ? 6.724 7.587 -5.667 1.00 96.75 96 LYS A C 1
ATOM 720 O O . LYS A 1 96 ? 5.927 6.686 -5.376 1.00 96.75 96 LYS A O 1
ATOM 725 N N . PRO A 1 97 ? 7.927 7.304 -6.193 1.00 94.56 9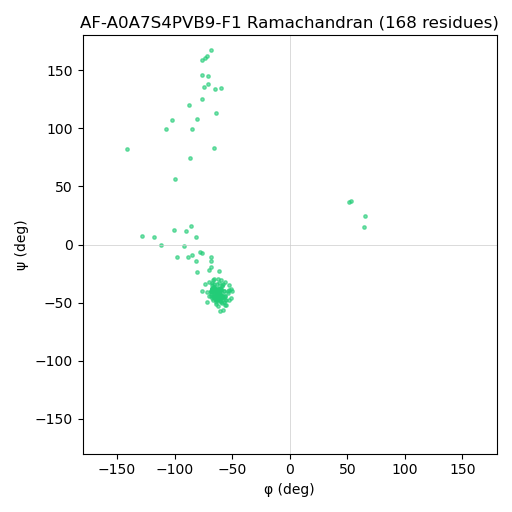7 PRO A N 1
ATOM 726 C CA . PRO A 1 97 ? 8.328 5.955 -6.595 1.00 94.56 97 PRO A CA 1
ATOM 727 C C . PRO A 1 97 ? 8.116 4.875 -5.524 1.00 94.56 97 PRO A C 1
ATOM 729 O O . PRO A 1 97 ? 7.556 3.808 -5.779 1.00 94.56 97 PRO A O 1
ATOM 732 N N . GLY A 1 98 ? 8.520 5.168 -4.283 1.00 94.19 98 GLY A N 1
ATOM 733 C CA . GLY A 1 98 ? 8.375 4.237 -3.162 1.00 94.19 98 GLY A CA 1
ATOM 734 C C . GLY A 1 98 ? 6.918 3.967 -2.774 1.00 94.19 98 GLY A C 1
ATOM 735 O O . GLY A 1 98 ? 6.598 2.865 -2.330 1.00 94.19 98 GLY A O 1
ATOM 736 N N . GLU A 1 99 ? 6.034 4.944 -2.975 1.00 97.31 99 GLU A N 1
ATOM 737 C CA . GLU A 1 99 ? 4.604 4.837 -2.679 1.00 97.31 99 GLU A CA 1
ATOM 738 C C . GLU A 1 99 ? 3.896 3.992 -3.748 1.00 97.31 99 GLU A C 1
ATOM 740 O O . GLU A 1 99 ? 3.092 3.130 -3.391 1.00 97.31 99 GLU A O 1
ATOM 745 N N . LEU A 1 100 ? 4.261 4.150 -5.032 1.00 97.38 100 LEU A N 1
ATOM 746 C CA . LEU A 1 100 ? 3.811 3.268 -6.122 1.00 97.38 100 LEU A CA 1
ATOM 747 C C . LEU A 1 100 ? 4.180 1.810 -5.834 1.00 97.38 100 LEU A C 1
ATOM 749 O O . LEU A 1 100 ? 3.327 0.925 -5.891 1.00 97.38 100 LEU A O 1
ATOM 753 N N . ALA A 1 101 ? 5.443 1.564 -5.469 1.00 96.81 101 ALA A N 1
ATOM 754 C CA . ALA A 1 101 ? 5.913 0.230 -5.106 1.00 96.81 101 ALA A CA 1
ATOM 755 C C . ALA A 1 101 ? 5.176 -0.330 -3.880 1.00 96.81 101 ALA A C 1
ATOM 757 O O . ALA A 1 101 ? 4.855 -1.518 -3.844 1.00 96.81 101 ALA A O 1
ATOM 758 N N . SER A 1 102 ? 4.892 0.516 -2.884 1.00 96.50 102 SER A N 1
ATOM 759 C CA . SER A 1 102 ? 4.151 0.128 -1.682 1.00 96.50 102 SER A CA 1
ATOM 760 C C . SER A 1 102 ? 2.736 -0.338 -2.022 1.00 96.50 102 SER A C 1
ATOM 762 O O . SER A 1 102 ? 2.374 -1.465 -1.685 1.00 96.50 102 SER A O 1
ATOM 764 N N . VAL A 1 103 ? 1.971 0.475 -2.761 1.00 97.50 103 VAL A N 1
ATOM 765 C CA . VAL A 1 103 ? 0.610 0.124 -3.195 1.00 97.50 103 VAL A CA 1
ATOM 766 C C . VAL A 1 103 ? 0.619 -1.142 -4.044 1.00 97.50 103 VAL A C 1
ATOM 768 O O . VAL A 1 103 ? -0.120 -2.072 -3.735 1.00 97.50 103 VAL A O 1
ATOM 771 N N . ALA A 1 104 ? 1.491 -1.233 -5.052 1.00 97.62 104 ALA A N 1
ATOM 772 C CA . ALA A 1 104 ? 1.573 -2.420 -5.903 1.00 97.62 104 ALA A CA 1
ATOM 773 C C . ALA A 1 104 ? 1.816 -3.695 -5.080 1.00 97.62 104 ALA A C 1
ATOM 775 O O . ALA A 1 104 ? 1.116 -4.692 -5.249 1.00 97.62 104 ALA A O 1
ATOM 776 N N . SER A 1 105 ? 2.778 -3.654 -4.151 1.00 96.94 105 SER A N 1
ATOM 777 C CA . SER A 1 105 ? 3.113 -4.810 -3.312 1.00 96.94 105 SER A CA 1
ATOM 778 C C . SER A 1 105 ? 1.986 -5.203 -2.357 1.00 96.94 105 SER A C 1
ATOM 780 O O . SER A 1 105 ? 1.743 -6.393 -2.167 1.00 96.94 105 SER A O 1
ATOM 782 N N . ALA A 1 106 ? 1.260 -4.227 -1.803 1.00 96.88 106 ALA A N 1
ATOM 783 C CA . ALA A 1 106 ? 0.125 -4.477 -0.924 1.00 96.88 106 ALA A CA 1
ATOM 784 C C . ALA A 1 106 ? -1.020 -5.192 -1.658 1.00 96.88 106 ALA A C 1
ATOM 786 O O . ALA A 1 106 ? -1.570 -6.165 -1.147 1.00 96.88 106 ALA A O 1
ATOM 787 N N . PHE A 1 107 ? -1.336 -4.749 -2.877 1.00 97.06 107 PHE A N 1
ATOM 788 C CA . PHE A 1 107 ? -2.361 -5.374 -3.714 1.00 97.06 107 PHE A CA 1
ATOM 789 C C . PHE A 1 107 ? -1.940 -6.766 -4.199 1.00 97.06 107 PHE A C 1
ATOM 791 O O . PHE A 1 107 ? -2.735 -7.703 -4.122 1.00 97.06 107 PHE A O 1
ATOM 798 N N . ALA A 1 108 ? -0.683 -6.928 -4.628 1.00 96.19 108 ALA A N 1
ATOM 799 C CA . ALA A 1 108 ? -0.149 -8.219 -5.058 1.00 96.19 108 ALA A CA 1
ATOM 800 C C . ALA A 1 108 ? -0.174 -9.264 -3.931 1.00 96.19 108 ALA A C 1
ATOM 802 O O . ALA A 1 108 ? -0.586 -10.399 -4.157 1.00 96.19 108 ALA A O 1
ATOM 803 N N . ARG A 1 109 ? 0.211 -8.877 -2.704 1.00 94.50 109 ARG A N 1
ATOM 804 C CA . ARG A 1 109 ? 0.212 -9.766 -1.528 1.00 94.50 109 ARG A CA 1
ATOM 805 C C . ARG A 1 109 ? -1.174 -10.338 -1.218 1.00 94.50 109 ARG A C 1
ATOM 807 O O . ARG A 1 109 ? -1.268 -11.489 -0.817 1.00 94.50 109 ARG A O 1
ATOM 814 N N . HIS A 1 110 ? -2.226 -9.556 -1.446 1.00 89.38 110 HIS A N 1
ATOM 815 C CA . HIS A 1 110 ? -3.622 -9.958 -1.236 1.00 89.38 110 HIS A CA 1
ATOM 816 C C . HIS A 1 110 ? -4.275 -10.605 -2.468 1.00 89.38 110 HIS A C 1
ATOM 818 O O . HIS A 1 110 ? -5.496 -10.741 -2.527 1.00 89.38 110 HIS A O 1
ATOM 824 N N . GLY A 1 111 ? -3.494 -10.956 -3.497 1.00 87.50 111 GLY A N 1
ATOM 825 C CA . GLY A 1 111 ? -4.013 -11.550 -4.735 1.00 87.50 111 GLY A CA 1
ATOM 826 C C . GLY A 1 111 ? -4.928 -10.617 -5.540 1.00 87.50 111 GLY A C 1
ATOM 827 O O . GLY A 1 111 ? -5.644 -11.063 -6.439 1.00 87.50 111 GLY A O 1
ATOM 828 N N . ARG A 1 112 ? -4.925 -9.311 -5.239 1.00 85.62 112 ARG A N 1
ATOM 829 C CA . ARG A 1 112 ? -5.748 -8.299 -5.915 1.00 85.62 112 ARG A CA 1
ATOM 830 C C . ARG A 1 112 ? -5.021 -7.778 -7.145 1.00 85.62 112 ARG A C 1
ATOM 832 O O . ARG A 1 112 ? -4.489 -6.672 -7.170 1.00 85.62 112 ARG A O 1
ATOM 839 N N . CYS A 1 113 ? -4.999 -8.605 -8.179 1.00 86.88 113 CYS A N 1
ATOM 840 C CA . CYS A 1 113 ? -4.183 -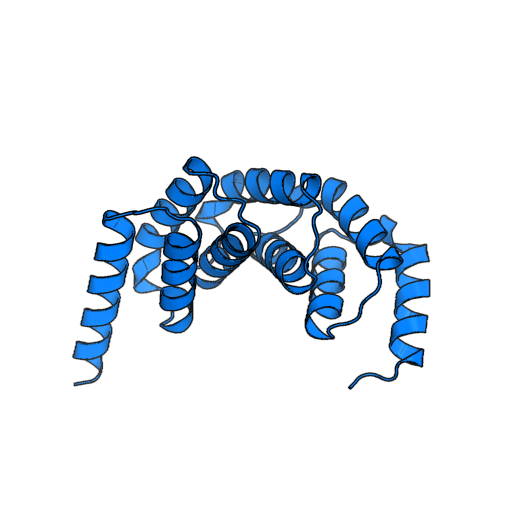8.394 -9.371 1.00 86.88 113 CYS A CA 1
ATOM 841 C C . CYS A 1 113 ? -5.002 -7.790 -10.520 1.00 86.88 113 CYS A C 1
ATOM 843 O O . CYS A 1 113 ? -5.087 -8.371 -11.605 1.00 86.88 113 CYS A O 1
ATOM 845 N N . ASN A 1 114 ? -5.637 -6.633 -10.294 1.00 93.44 114 ASN A N 1
ATOM 846 C CA . ASN A 1 114 ? -6.321 -5.927 -11.378 1.00 93.44 114 ASN A CA 1
ATOM 847 C C . ASN A 1 114 ? -5.288 -5.489 -12.433 1.00 93.44 114 ASN A C 1
ATOM 849 O O . ASN A 1 114 ? -4.442 -4.630 -12.181 1.00 93.44 114 ASN A O 1
ATOM 853 N N . ARG A 1 115 ? -5.369 -6.077 -13.632 1.00 92.12 115 ARG A N 1
ATOM 854 C CA . ARG A 1 115 ? -4.423 -5.826 -14.729 1.00 92.12 115 ARG A CA 1
ATOM 855 C C . ARG A 1 115 ? -4.380 -4.361 -15.152 1.00 92.12 115 ARG A C 1
ATOM 857 O O . ARG A 1 115 ? -3.296 -3.861 -15.432 1.00 92.12 115 ARG A O 1
ATOM 864 N N . GLU A 1 116 ? -5.521 -3.676 -15.186 1.00 94.00 116 GLU A N 1
ATOM 865 C CA . GLU A 1 116 ? -5.585 -2.261 -15.568 1.00 94.00 116 GLU A CA 1
ATOM 866 C C . GLU A 1 116 ? -4.909 -1.382 -14.517 1.00 94.00 116 GLU A C 1
ATOM 868 O O . GLU A 1 116 ? -4.152 -0.472 -14.859 1.00 94.00 116 GLU A O 1
ATOM 873 N N . PHE A 1 117 ? -5.108 -1.702 -13.237 1.00 96.44 117 PHE A N 1
ATOM 874 C CA . PHE A 1 117 ? -4.459 -0.987 -12.145 1.00 96.44 117 PHE A CA 1
ATOM 875 C C . PHE A 1 117 ? -2.937 -1.165 -12.171 1.00 96.44 117 PHE A C 1
ATOM 877 O O . PHE A 1 117 ? -2.198 -0.181 -12.115 1.00 96.44 117 PHE A O 1
ATOM 884 N N . PHE A 1 118 ? -2.455 -2.400 -12.343 1.00 97.44 118 PHE A N 1
ATOM 885 C CA . PHE A 1 118 ? -1.022 -2.674 -12.468 1.00 97.44 118 PHE A CA 1
ATOM 886 C C . PHE A 1 118 ? -0.418 -2.032 -13.724 1.00 97.44 118 PHE A C 1
ATOM 888 O O . PHE A 1 118 ? 0.660 -1.449 -13.642 1.00 97.44 118 PHE A O 1
ATOM 895 N N . ALA A 1 119 ? -1.115 -2.039 -14.863 1.00 95.75 119 ALA A N 1
ATOM 896 C CA . ALA A 1 119 ? -0.661 -1.335 -16.064 1.00 95.75 119 ALA A CA 1
ATOM 897 C C . ALA A 1 119 ? -0.544 0.185 -15.834 1.00 95.75 119 ALA A C 1
ATOM 899 O O . ALA A 1 119 ? 0.412 0.824 -16.281 1.00 95.75 119 ALA A O 1
ATOM 900 N N . ALA A 1 120 ? -1.482 0.776 -15.090 1.00 96.94 120 ALA A N 1
ATOM 901 C CA . ALA A 1 120 ? -1.441 2.193 -14.751 1.00 96.94 120 ALA A CA 1
ATOM 902 C C . ALA A 1 120 ? -0.281 2.531 -13.791 1.00 96.94 120 ALA A C 1
ATOM 904 O O . ALA A 1 120 ? 0.423 3.522 -14.006 1.00 96.94 120 ALA A O 1
ATOM 905 N N . ILE A 1 121 ? -0.025 1.681 -12.788 1.00 97.25 121 ILE A N 1
ATOM 906 C CA . ILE A 1 121 ? 1.148 1.791 -11.905 1.00 97.25 121 ILE A CA 1
ATOM 907 C C . ILE A 1 121 ? 2.443 1.675 -12.710 1.00 97.25 121 ILE A C 1
ATOM 909 O O . ILE A 1 121 ? 3.342 2.490 -12.518 1.00 97.25 121 ILE A O 1
ATOM 913 N N . SER A 1 122 ? 2.536 0.702 -13.621 1.00 96.31 122 SER A N 1
ATOM 914 C CA . SER A 1 122 ? 3.701 0.509 -14.492 1.00 96.31 122 SER A CA 1
ATOM 915 C C . SER A 1 122 ? 4.011 1.779 -15.278 1.00 96.31 122 SER A C 1
ATOM 917 O O . SER A 1 122 ? 5.115 2.317 -15.189 1.00 96.31 122 SER A O 1
ATOM 919 N N . LYS A 1 123 ? 3.004 2.337 -15.960 1.00 95.94 123 LYS A N 1
ATOM 920 C CA . LYS A 1 123 ? 3.152 3.583 -16.716 1.00 95.94 123 LYS A CA 1
ATOM 921 C C . LYS A 1 123 ? 3.658 4.731 -15.839 1.00 95.94 123 LYS A C 1
ATOM 923 O O . LYS A 1 123 ? 4.558 5.458 -16.255 1.00 95.94 123 LYS A O 1
ATOM 928 N N . ALA A 1 124 ? 3.108 4.896 -14.635 1.00 96.12 124 ALA A N 1
ATOM 929 C CA . ALA A 1 124 ? 3.560 5.924 -13.697 1.00 96.12 124 ALA A CA 1
ATOM 930 C C . ALA A 1 124 ? 5.004 5.679 -13.222 1.00 96.12 124 ALA A C 1
ATOM 932 O O . ALA A 1 124 ? 5.806 6.612 -13.176 1.00 96.12 124 ALA A O 1
ATOM 933 N N . ALA A 1 125 ? 5.362 4.428 -12.932 1.00 95.06 125 ALA A N 1
ATOM 934 C CA . ALA A 1 125 ? 6.695 4.051 -12.481 1.00 95.06 125 ALA A CA 1
ATOM 935 C C . ALA A 1 125 ? 7.765 4.270 -13.563 1.00 95.06 125 ALA A C 1
ATOM 937 O O . ALA A 1 125 ? 8.830 4.806 -13.269 1.00 95.06 125 ALA A O 1
ATOM 938 N N . VAL A 1 126 ? 7.474 3.930 -14.823 1.00 93.81 126 VAL A N 1
ATOM 939 C CA . VAL A 1 126 ? 8.388 4.144 -15.961 1.00 93.81 126 VAL A CA 1
ATOM 940 C C . VAL A 1 126 ? 8.710 5.631 -16.156 1.00 93.81 126 VAL A C 1
ATOM 942 O O . VAL A 1 126 ? 9.858 5.986 -16.453 1.00 93.81 126 VAL A O 1
ATOM 945 N N . LEU A 1 127 ? 7.727 6.515 -15.949 1.00 93.19 127 LEU A N 1
ATOM 946 C CA . LEU A 1 127 ? 7.934 7.966 -16.013 1.00 93.19 127 LEU A CA 1
ATOM 947 C C . LEU A 1 127 ? 8.860 8.472 -14.900 1.00 93.19 127 LEU A C 1
ATOM 949 O O . LEU A 1 127 ? 9.645 9.383 -15.142 1.00 93.19 127 LEU A O 1
ATOM 953 N N . GLN A 1 128 ? 8.815 7.853 -13.720 1.00 92.06 128 GLN A N 1
ATOM 954 C CA . GLN A 1 128 ? 9.610 8.241 -12.550 1.00 92.06 128 GLN A CA 1
ATOM 955 C C . GLN A 1 128 ? 10.859 7.365 -12.337 1.00 92.06 128 GLN A C 1
ATOM 957 O O . GLN A 1 128 ? 11.479 7.411 -11.276 1.00 92.06 128 GLN A O 1
ATOM 962 N N . ARG A 1 129 ? 11.254 6.545 -13.324 1.00 89.56 129 ARG A N 1
ATOM 963 C CA . ARG A 1 129 ? 12.290 5.501 -13.170 1.00 89.56 129 ARG A CA 1
ATOM 964 C C . ARG A 1 129 ? 13.618 6.002 -12.586 1.00 89.56 129 ARG A C 1
ATOM 966 O O . ARG A 1 129 ? 14.246 5.291 -11.812 1.00 89.56 129 ARG A O 1
ATOM 973 N N . ALA A 1 130 ? 14.035 7.227 -12.902 1.00 87.94 130 ALA A N 1
ATOM 974 C CA . ALA A 1 130 ? 15.284 7.795 -12.389 1.00 87.94 130 ALA A CA 1
ATOM 975 C C . ALA A 1 130 ? 15.263 8.008 -10.858 1.00 87.94 130 ALA A C 1
ATOM 977 O O . ALA A 1 130 ? 16.293 7.891 -10.195 1.00 87.94 130 ALA A O 1
ATOM 978 N N . GLU A 1 131 ? 14.085 8.257 -10.284 1.00 89.94 131 GLU A N 1
ATOM 979 C CA . GLU A 1 131 ? 13.897 8.612 -8.873 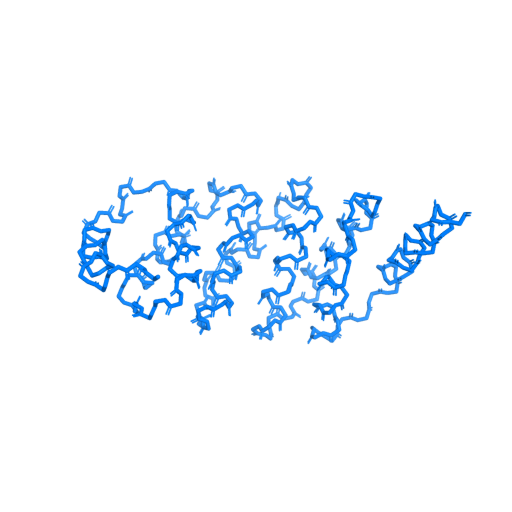1.00 89.94 131 GLU A CA 1
ATOM 980 C C . GLU A 1 131 ? 13.733 7.395 -7.950 1.00 89.94 131 GLU A C 1
ATOM 982 O O . GLU A 1 131 ? 13.769 7.522 -6.724 1.00 89.94 131 GLU A O 1
ATOM 987 N N . PHE A 1 132 ? 13.553 6.196 -8.506 1.00 88.19 132 PHE A N 1
ATOM 988 C CA . PHE A 1 132 ? 13.435 4.982 -7.704 1.00 88.19 132 PHE A CA 1
ATOM 989 C C . PHE A 1 132 ? 14.735 4.682 -6.956 1.00 88.19 132 PHE A C 1
ATOM 991 O O . PHE A 1 132 ? 15.820 4.670 -7.536 1.00 88.19 132 PHE A O 1
ATOM 998 N N . THR A 1 133 ? 14.621 4.353 -5.669 1.00 88.75 133 THR A N 1
ATOM 999 C CA . THR A 1 133 ? 15.721 3.734 -4.919 1.00 88.75 133 THR A CA 1
ATOM 1000 C C . THR A 1 133 ? 15.841 2.252 -5.288 1.00 88.75 133 THR A C 1
ATOM 1002 O O . THR A 1 133 ? 14.845 1.648 -5.700 1.00 88.75 133 THR A O 1
ATOM 1005 N N . PRO A 1 134 ? 17.005 1.607 -5.071 1.00 86.19 134 PRO A N 1
ATOM 1006 C CA . PRO A 1 134 ? 17.150 0.163 -5.274 1.00 86.19 134 PRO A CA 1
ATOM 1007 C C . PRO A 1 134 ? 16.096 -0.670 -4.528 1.00 86.19 134 PRO A C 1
ATOM 1009 O O . PRO A 1 134 ? 15.554 -1.621 -5.084 1.00 86.19 134 PRO A O 1
ATOM 1012 N N . GLN A 1 135 ? 15.730 -0.287 -3.296 1.00 87.56 135 GLN A N 1
ATOM 1013 C CA . GLN A 1 135 ? 14.668 -0.994 -2.568 1.00 87.56 135 GLN A CA 1
ATOM 1014 C C . GLN A 1 135 ? 13.291 -0.793 -3.217 1.00 87.56 135 GLN A C 1
ATOM 1016 O O . GLN A 1 135 ? 12.495 -1.731 -3.267 1.00 87.56 135 GLN A O 1
ATOM 1021 N N . GLY A 1 136 ? 13.007 0.416 -3.717 1.00 90.31 136 GLY A N 1
ATOM 1022 C CA . GLY A 1 136 ? 11.777 0.708 -4.453 1.00 90.31 136 GLY A CA 1
ATOM 1023 C C . GLY A 1 136 ? 11.652 -0.143 -5.718 1.00 90.31 136 GLY A C 1
ATOM 1024 O O . GLY A 1 136 ? 10.591 -0.717 -5.956 1.00 90.31 136 GLY A O 1
ATOM 1025 N N . PHE A 1 137 ? 12.749 -0.289 -6.469 1.00 87.81 137 PHE A N 1
ATOM 1026 C CA . PHE A 1 137 ? 12.824 -1.154 -7.650 1.00 87.81 137 PHE A CA 1
ATOM 1027 C C . PHE A 1 137 ? 12.492 -2.605 -7.327 1.00 87.81 137 PHE A C 1
ATOM 1029 O O . PHE A 1 137 ? 11.567 -3.169 -7.909 1.00 87.81 137 PHE A O 1
ATOM 1036 N N . SER A 1 138 ? 13.215 -3.202 -6.378 1.00 90.19 138 SER A N 1
ATOM 1037 C CA . SER A 1 138 ? 13.034 -4.613 -6.031 1.00 90.19 138 SER A CA 1
ATOM 1038 C C . SER A 1 138 ? 11.620 -4.899 -5.530 1.00 90.19 138 SER A C 1
ATOM 1040 O O . SER A 1 138 ? 11.032 -5.918 -5.889 1.00 90.19 138 SER A O 1
ATOM 1042 N N . ARG A 1 139 ? 11.038 -3.982 -4.744 1.00 94.88 139 ARG A N 1
ATOM 1043 C CA . ARG A 1 139 ? 9.657 -4.114 -4.262 1.00 94.88 139 ARG A CA 1
ATOM 1044 C C . ARG A 1 139 ? 8.648 -4.074 -5.407 1.00 94.88 139 ARG A C 1
ATOM 1046 O O . ARG A 1 139 ? 7.734 -4.894 -5.428 1.00 94.88 139 ARG A O 1
ATOM 1053 N N . LEU A 1 140 ? 8.807 -3.141 -6.346 1.00 95.19 140 LEU A N 1
ATOM 1054 C CA . LEU A 1 140 ? 7.913 -3.033 -7.496 1.00 95.19 140 LEU A CA 1
ATOM 1055 C C . LEU A 1 140 ? 8.029 -4.265 -8.405 1.00 95.19 140 LEU A C 1
ATOM 1057 O O . LEU A 1 140 ? 7.012 -4.841 -8.778 1.00 95.19 140 LEU A O 1
ATOM 1061 N N . ALA A 1 141 ? 9.250 -4.720 -8.697 1.00 93.69 141 ALA A N 1
ATOM 1062 C CA . ALA A 1 141 ? 9.485 -5.925 -9.490 1.00 93.69 141 ALA A CA 1
ATOM 1063 C C . ALA A 1 141 ? 8.844 -7.167 -8.850 1.00 93.69 141 ALA A C 1
ATOM 1065 O O . ALA A 1 141 ? 8.152 -7.927 -9.530 1.00 93.69 141 ALA A O 1
ATOM 1066 N N . TRP A 1 142 ? 9.011 -7.341 -7.532 1.00 94.50 142 TRP A N 1
ATOM 1067 C CA . TRP A 1 142 ? 8.354 -8.417 -6.790 1.00 94.50 142 TRP A CA 1
ATOM 1068 C C . TRP A 1 142 ? 6.830 -8.321 -6.883 1.00 94.50 142 TRP A C 1
ATOM 1070 O O . TRP A 1 142 ? 6.181 -9.329 -7.140 1.00 94.50 142 TRP A O 1
ATOM 1080 N N . ALA A 1 143 ? 6.257 -7.123 -6.731 1.00 96.94 143 ALA A N 1
ATOM 1081 C CA . ALA A 1 143 ? 4.812 -6.930 -6.802 1.00 96.94 143 ALA A CA 1
ATOM 1082 C C . ALA A 1 143 ? 4.234 -7.372 -8.155 1.00 96.94 143 ALA A C 1
ATOM 1084 O O . ALA A 1 143 ? 3.218 -8.060 -8.191 1.00 96.94 143 ALA A O 1
ATOM 1085 N N . PHE A 1 144 ? 4.892 -7.027 -9.265 1.00 95.94 144 PHE A N 1
ATOM 1086 C CA . PHE A 1 144 ? 4.456 -7.430 -10.608 1.00 95.94 144 PHE A CA 1
ATOM 1087 C C . PHE A 1 144 ? 4.595 -8.937 -10.838 1.00 95.94 144 PHE A C 1
ATOM 1089 O O . PHE A 1 144 ? 3.689 -9.560 -11.396 1.00 95.94 144 PHE A O 1
ATOM 1096 N N . ALA A 1 145 ? 5.687 -9.538 -10.356 1.00 93.06 145 ALA A N 1
ATOM 1097 C CA . ALA A 1 145 ? 5.882 -10.983 -10.415 1.00 93.06 145 ALA A CA 1
ATOM 1098 C C . ALA A 1 145 ? 4.818 -11.735 -9.595 1.00 93.06 145 ALA A C 1
ATOM 1100 O O . ALA A 1 145 ? 4.185 -12.654 -10.111 1.00 93.06 145 ALA A O 1
ATOM 1101 N N . ALA A 1 146 ? 4.571 -11.307 -8.353 1.00 94.00 146 ALA A N 1
ATOM 1102 C CA . ALA A 1 146 ? 3.551 -11.876 -7.473 1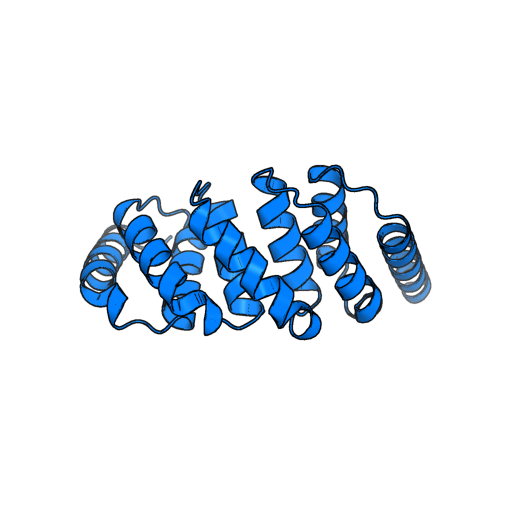.00 94.00 146 ALA A CA 1
ATOM 1103 C C . ALA A 1 146 ? 2.133 -11.696 -8.036 1.00 94.00 146 ALA A C 1
ATOM 1105 O O . ALA A 1 146 ? 1.294 -12.581 -7.890 1.00 94.00 146 ALA A O 1
ATOM 1106 N N . ALA A 1 147 ? 1.880 -10.589 -8.740 1.00 93.88 147 ALA A N 1
ATOM 1107 C CA . ALA A 1 147 ? 0.608 -10.352 -9.406 1.00 93.88 147 ALA A CA 1
ATOM 1108 C C . ALA A 1 147 ? 0.416 -11.151 -10.709 1.00 93.88 147 ALA A C 1
ATOM 1110 O O . ALA A 1 147 ? -0.665 -11.108 -11.299 1.00 93.88 147 ALA A O 1
ATOM 1111 N N . GLY A 1 148 ? 1.446 -11.859 -11.191 1.00 92.12 148 GLY A N 1
ATOM 1112 C CA . GLY A 1 148 ? 1.412 -12.556 -12.479 1.00 92.12 148 GLY A CA 1
ATOM 1113 C C . GLY A 1 148 ? 1.294 -11.606 -13.677 1.00 92.12 148 GLY A C 1
ATOM 1114 O O . GLY A 1 148 ? 0.781 -11.994 -14.729 1.00 92.12 148 GLY A O 1
ATOM 1115 N N . VAL A 1 149 ? 1.735 -10.352 -13.524 1.00 90.56 149 VAL A N 1
ATOM 1116 C CA . VAL A 1 149 ? 1.677 -9.321 -14.567 1.00 90.56 149 VAL A CA 1
ATOM 1117 C C . VAL A 1 149 ? 3.060 -9.163 -15.188 1.00 90.56 149 VAL A C 1
ATOM 1119 O O . VAL A 1 149 ? 3.973 -8.595 -14.594 1.00 90.56 149 VAL A O 1
ATOM 1122 N N . ALA A 1 150 ? 3.207 -9.654 -16.417 1.00 86.50 150 ALA A N 1
ATOM 1123 C CA . ALA A 1 150 ? 4.411 -9.451 -17.210 1.00 86.50 150 ALA A CA 1
ATOM 1124 C C . ALA A 1 150 ? 4.331 -8.108 -17.955 1.00 86.50 150 ALA A C 1
ATOM 1126 O O . ALA A 1 150 ? 3.692 -8.021 -19.003 1.00 86.50 150 ALA A O 1
ATOM 1127 N N . ASP A 1 151 ? 4.976 -7.068 -17.422 1.00 89.69 151 ASP A N 1
ATOM 1128 C CA . ASP A 1 151 ? 5.095 -5.765 -18.083 1.00 89.69 151 ASP A CA 1
ATOM 1129 C C . ASP A 1 151 ? 6.524 -5.553 -18.589 1.00 89.69 151 ASP A C 1
ATOM 1131 O O . ASP A 1 151 ? 7.439 -5.206 -17.841 1.00 89.69 151 ASP A O 1
ATOM 1135 N N . ARG A 1 152 ? 6.717 -5.805 -19.886 1.00 88.69 152 ARG A N 1
ATOM 1136 C CA . ARG A 1 152 ? 8.030 -5.732 -20.530 1.00 88.69 152 ARG A CA 1
ATOM 1137 C C . ARG A 1 152 ? 8.652 -4.340 -20.416 1.00 88.69 152 ARG A C 1
ATOM 1139 O O . ARG A 1 152 ? 9.830 -4.246 -20.093 1.00 88.69 152 ARG A O 1
ATOM 1146 N N . SER A 1 153 ? 7.867 -3.289 -20.648 1.00 88.00 153 SER A N 1
ATOM 1147 C CA . SER A 1 153 ? 8.355 -1.910 -20.603 1.00 88.00 153 SER A CA 1
ATOM 1148 C C . SER A 1 153 ? 8.806 -1.522 -19.202 1.00 88.00 153 SER A C 1
ATOM 1150 O O . SER A 1 153 ? 9.831 -0.859 -19.053 1.00 88.00 153 SER A O 1
ATOM 1152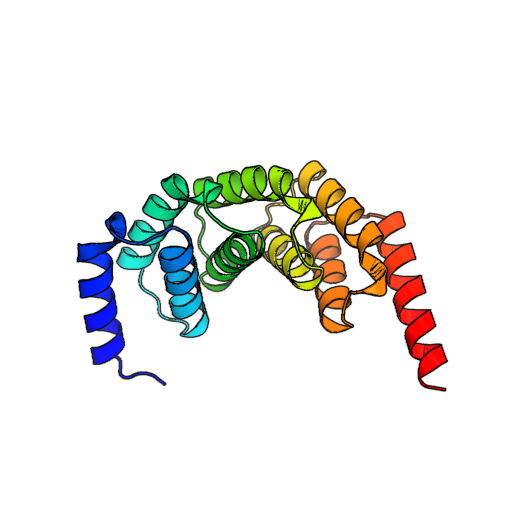 N N . LEU A 1 154 ? 8.082 -1.973 -18.174 1.00 89.69 154 LEU A N 1
ATOM 1153 C CA . LEU A 1 154 ? 8.521 -1.812 -16.798 1.00 89.69 154 LEU A CA 1
ATOM 1154 C C . LEU A 1 154 ? 9.860 -2.511 -16.582 1.00 89.69 154 LEU A C 1
ATOM 1156 O O . LEU A 1 154 ? 10.814 -1.851 -16.192 1.00 89.69 154 LEU A O 1
ATOM 1160 N N . PHE A 1 155 ? 9.954 -3.816 -16.857 1.00 88.44 155 PHE A N 1
ATOM 1161 C CA . PHE A 1 155 ? 11.168 -4.591 -16.584 1.00 88.44 155 PHE A CA 1
ATOM 1162 C C . PHE A 1 155 ? 12.398 -4.083 -17.344 1.00 88.44 155 PHE A C 1
ATOM 1164 O O . PHE A 1 155 ? 13.480 -4.036 -16.760 1.00 88.44 155 PHE A O 1
ATOM 1171 N N . GLU A 1 156 ? 12.240 -3.654 -18.599 1.00 88.88 156 GLU A N 1
ATOM 1172 C CA . GLU A 1 156 ? 13.305 -2.996 -19.367 1.00 88.88 156 GLU A CA 1
ATOM 1173 C C . GLU A 1 156 ? 13.748 -1.698 -18.676 1.00 88.88 156 GLU A C 1
ATOM 1175 O O . GLU A 1 156 ? 14.934 -1.530 -18.394 1.00 88.88 156 GLU A O 1
ATOM 1180 N N . ALA A 1 157 ? 12.804 -0.837 -18.277 1.00 85.69 157 ALA A N 1
ATOM 1181 C CA . ALA A 1 157 ? 13.113 0.399 -17.559 1.00 85.69 157 ALA A CA 1
ATOM 1182 C C . ALA A 1 157 ? 13.783 0.156 -16.192 1.00 85.69 157 ALA A C 1
ATOM 1184 O O . ALA A 1 157 ? 14.676 0.915 -15.805 1.00 85.69 157 ALA A O 1
ATOM 1185 N N . LEU A 1 158 ? 13.380 -0.890 -15.453 1.00 81.06 158 LEU A N 1
ATOM 1186 C CA . LEU A 1 158 ? 14.036 -1.258 -14.191 1.00 81.06 158 LEU A CA 1
ATOM 1187 C C . LEU A 1 158 ? 15.465 -1.765 -14.448 1.00 81.06 158 LEU A C 1
ATOM 1189 O O . LEU A 1 158 ? 16.379 -1.423 -13.698 1.00 81.06 158 LEU A O 1
ATOM 1193 N N . GLY A 1 159 ? 15.664 -2.554 -15.508 1.00 83.88 159 GLY A N 1
ATOM 1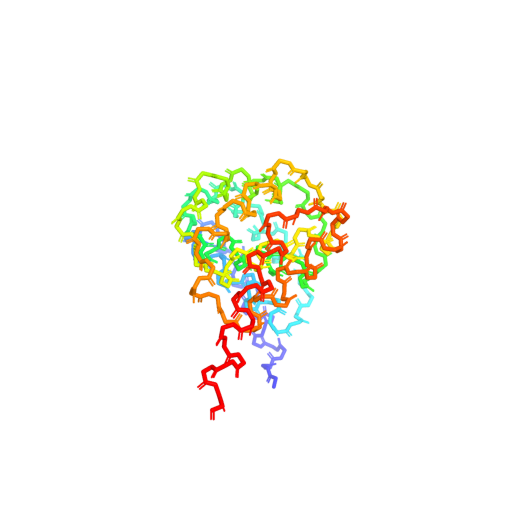194 C CA . GLY A 1 159 ? 16.969 -3.089 -15.900 1.00 83.88 159 GLY A CA 1
ATOM 1195 C C . GLY A 1 159 ? 17.957 -1.997 -16.311 1.00 83.88 159 GLY A C 1
ATOM 1196 O O . GLY A 1 159 ? 19.079 -1.965 -15.808 1.00 83.88 159 GLY A O 1
ATOM 1197 N N . GLU A 1 160 ? 17.530 -1.061 -17.160 1.00 84.25 160 GLU A N 1
ATOM 1198 C CA . GLU A 1 160 ? 18.344 0.089 -17.577 1.00 84.25 160 GLU A CA 1
ATOM 1199 C C . GLU A 1 160 ? 18.774 0.949 -16.383 1.00 84.25 160 GLU A C 1
ATOM 1201 O O . GLU A 1 160 ? 19.948 1.298 -16.250 1.00 84.25 160 GLU A O 1
ATOM 1206 N N . ALA A 1 161 ? 17.842 1.256 -15.475 1.00 80.06 161 ALA A N 1
ATOM 1207 C CA . ALA A 1 161 ? 18.134 2.068 -14.298 1.00 80.06 161 ALA A CA 1
ATOM 1208 C C . ALA A 1 161 ? 19.077 1.366 -13.305 1.00 80.06 161 ALA A C 1
ATOM 1210 O O . ALA A 1 161 ? 19.880 2.029 -12.642 1.00 80.06 161 ALA A O 1
ATOM 1211 N N . ALA A 1 162 ? 18.993 0.037 -13.192 1.00 81.06 162 ALA A N 1
ATOM 1212 C CA . ALA A 1 162 ? 19.921 -0.752 -12.387 1.00 81.06 162 ALA A CA 1
ATOM 1213 C C . ALA A 1 162 ? 21.333 -0.757 -12.996 1.00 81.06 162 ALA A C 1
ATOM 1215 O O . ALA A 1 162 ? 22.307 -0.542 -12.274 1.00 81.06 162 ALA A O 1
ATOM 1216 N N . LEU A 1 163 ? 21.445 -0.940 -14.316 1.00 84.62 163 LEU A N 1
ATOM 1217 C CA . LEU A 1 163 ? 22.725 -0.907 -15.031 1.00 84.62 163 LEU A CA 1
ATOM 1218 C C . LEU A 1 163 ? 23.414 0.455 -14.913 1.00 84.62 163 LEU A C 1
ATOM 1220 O O . LEU A 1 163 ? 24.600 0.502 -14.598 1.00 84.62 163 LEU A O 1
ATOM 1224 N N . ALA A 1 164 ? 22.674 1.552 -15.098 1.00 82.56 164 ALA A N 1
ATOM 1225 C CA . ALA A 1 164 ? 23.219 2.904 -14.975 1.00 82.56 164 ALA A CA 1
ATOM 1226 C C . ALA A 1 164 ? 23.877 3.140 -13.604 1.00 82.56 164 ALA A C 1
ATOM 1228 O O . ALA A 1 164 ? 25.008 3.611 -13.532 1.00 82.56 164 ALA A O 1
ATOM 1229 N N . ARG A 1 165 ? 23.222 2.713 -12.516 1.00 80.19 165 ARG A N 1
ATOM 1230 C CA . ARG A 1 165 ? 23.763 2.834 -11.152 1.00 80.19 165 ARG A CA 1
ATOM 1231 C C . ARG A 1 165 ? 24.990 1.967 -10.898 1.00 80.19 165 ARG A C 1
ATOM 1233 O O . ARG A 1 165 ? 25.860 2.373 -10.140 1.00 80.19 165 ARG A O 1
ATOM 1240 N N . ILE A 1 166 ? 25.060 0.773 -11.488 1.00 82.06 166 ILE A N 1
ATOM 1241 C CA . ILE A 1 166 ? 26.253 -0.079 -11.372 1.00 82.06 166 ILE A CA 1
ATOM 1242 C C . ILE A 1 166 ? 27.453 0.620 -12.015 1.00 82.06 166 ILE A C 1
ATOM 1244 O O . ILE A 1 166 ? 28.536 0.601 -11.440 1.00 82.06 166 ILE A O 1
ATOM 1248 N N . LEU A 1 167 ? 27.251 1.256 -13.170 1.00 84.12 167 LEU A N 1
ATOM 1249 C CA . LEU A 1 167 ? 28.305 1.978 -13.884 1.00 84.12 167 LEU A CA 1
ATOM 1250 C C . LEU A 1 167 ? 28.743 3.260 -13.159 1.00 84.12 167 LEU A C 1
ATOM 1252 O O . LEU A 1 167 ? 29.913 3.605 -13.226 1.00 84.12 167 LEU A O 1
ATOM 1256 N N . GLU A 1 168 ? 27.847 3.943 -12.440 1.00 80.81 168 GLU A N 1
ATOM 1257 C CA . GLU A 1 168 ? 28.189 5.110 -11.600 1.00 80.81 168 GLU A CA 1
ATOM 1258 C C . GLU A 1 168 ? 29.041 4.759 -10.365 1.00 80.81 168 GLU A C 1
ATOM 1260 O O . GLU A 1 168 ? 29.653 5.642 -9.767 1.00 80.81 168 GLU A O 1
ATOM 1265 N N . LEU A 1 169 ? 29.056 3.488 -9.952 1.00 74.44 169 LEU A N 1
ATOM 1266 C CA . LEU A 1 169 ? 29.823 2.999 -8.800 1.00 74.44 169 LEU A CA 1
ATOM 1267 C C . LEU A 1 169 ? 31.228 2.491 -9.175 1.00 74.44 169 LEU A C 1
ATOM 1269 O O . LEU A 1 169 ? 31.956 2.046 -8.283 1.00 74.44 169 LEU A O 1
ATOM 1273 N N . GLN A 1 170 ? 31.584 2.513 -10.463 1.00 60.22 170 GLN A N 1
ATOM 1274 C CA . GLN A 1 170 ? 32.883 2.100 -11.009 1.00 60.22 170 GLN A CA 1
ATOM 1275 C C . GLN A 1 170 ? 33.766 3.309 -11.317 1.00 60.22 170 GLN A C 1
ATOM 1277 O O . GLN A 1 170 ? 34.991 3.183 -11.092 1.00 60.22 170 GLN A O 1
#

Nearest PDB structures (foldseek):
  9g6k-assembly1_LJ  TM=9.046E-01  e=8.102E-05  Toxoplasma gondii
  8fni-assembly1_6  TM=5.722E-01  e=1.032E-05  Trypanosoma brucei
  9g6k-assembly1_L4  TM=7.136E-01  e=2.270E-04  Toxoplasma gondii
  6rdk-assembly1_2  TM=8.199E-01  e=9.249E-04  Polytomella sp. Pringsheim 198.80
  6rd4-assembly1_3  TM=7.786E-01  e=8.037E-04  Polytomella sp. Pringsheim 198.80

Sequence (170 aa):
EAPESFVQALSMEATGRLGSFSGQGLSSLVWAWATLSVDDPQLLSGVTRELAGKARELSAQGLANVAWALATLDSEDTRLFLIIEQEALKKLGMFKPGELASVASAFARHGRCNREFFAAISKAAVLQRAEFTPQGFSRLAWAFAAAGVADRSLFEALGEAALARILELQ

Organism: NCBI:txid311494

InterPro domains:
  IPR050870 FAST kinase domain-containing [PTHR21228] (56-165)
  IPR058917 RNA-editing substrate-binding complex 6 protein domain [PF26188] (26-159)

pLDDT: mean 92.81, std 5.72, range [60.22, 98.31]

Mean predicted aligned error: 3.93 Å

Foldseek 3Di:
DDDPVVVVVCLVVCLVCVLVDALLRLLVVLLVCLVVVPDDVSSVVSSLVNNLVRVLVDFLQSLLSNLLSCLSNVPPPPSSLVSSLVSCLVHLLRHDLQSLLSNLLSCLSNLNQDPVSLVSSLVSCLVNLLRDDPVSLVSNVVSCVSSVHDDPSSVVSSVVNVVVVVVVVD

Solvent-accessible surface area (backbone atoms only — not comparable to full-atom values): 9185 Å² total; per-residue (Å²): 134,81,57,66,70,57,53,53,53,49,44,56,57,46,60,77,42,55,89,77,50,52,40,59,53,47,26,53,49,47,31,49,36,35,73,67,69,59,91,49,69,68,46,51,56,52,47,50,56,53,38,63,78,27,52,83,73,36,50,44,60,38,47,19,38,38,39,35,18,37,47,68,62,68,55,81,58,60,69,47,54,54,50,46,50,58,47,43,69,78,35,49,91,68,41,51,53,56,34,50,17,37,34,46,31,22,33,18,75,71,68,54,53,54,62,68,60,51,50,52,51,39,57,49,45,55,75,43,45,88,74,43,49,75,68,29,47,55,39,34,55,48,16,33,59,66,38,74,51,88,53,64,69,41,53,51,48,53,50,54,52,52,51,54,54,56,61,74,76,108

Secondary structure (DSSP, 8-state):
---HHHHHHHHHHHHHHGGGS-HHHHHHHHHHHHHHT---HHHHHHHHHHHHHHGGG--HHHHHHHHHHHHHTT---HHHHHHHHHHHHHHGGG--HHHHHHHHHHHHHTT---HHHHHHHHHHHHHTGGG--HHHHHHHHHHHHHTT---HHHHHHHHHHHHHHHHHT-